Protein AF-A1U4Y5-F1 (afdb_monomer_lite)

Secondary structure (DSSP, 8-state):
---------HHHHHHHHHHHHTTS-SSHHHHHHHHHHHHHHHS-GGGG---S-SGGGSS----------

Radius of gyration: 25.97 Å; chains: 1; bounding box: 60×31×63 Å

Foldseek 3Di:
DDDDDDDDDPVVVVVQVVCCVVVVDVHSVRVVVVVVVVVVVVPPPCVVPPPPPPPPPPDDDDDDDDDDD

Sequence (69 aa):
MATRNIVLTDHQSQVVDHLVASGRYQNASEVLRAGLRMVEVRIPANVTGHSGDRDRFAHGHHAGVSFVL

InterPro domains:
  IPR010985 Ribbon-helix-helix [SSF47598] (1-42)
  IPR022789 Antitoxin ParD [PF03693] (5-41)
  IPR022789 Antitoxin ParD [TIGR02606] (3-40)
  IPR038296 Antitoxin ParD superfamily [G3DSA:6.10.10.120] (9-63)

Structure (mmCIF, N/CA/C/O backbone):
data_AF-A1U4Y5-F1
#
_entry.id   AF-A1U4Y5-F1
#
loop_
_atom_site.group_PDB
_atom_site.id
_atom_site.type_symbol
_atom_site.label_atom_id
_atom_site.label_alt_id
_atom_site.label_comp_id
_atom_site.label_asym_id
_atom_site.label_entity_id
_atom_site.label_seq_id
_atom_site.pdbx_PDB_ins_code
_atom_site.Cartn_x
_atom_site.Cartn_y
_atom_site.Cartn_z
_atom_site.occupancy
_atom_site.B_iso_or_equiv
_atom_site.auth_seq_id
_atom_site.auth_comp_id
_atom_site.auth_asym_id
_atom_site.auth_atom_id
_atom_site.pdbx_PDB_model_num
ATOM 1 N N . MET A 1 1 ? 15.915 3.910 11.673 1.00 70.94 1 MET A N 1
ATOM 2 C CA . MET A 1 1 ? 15.186 3.607 10.420 1.00 70.94 1 MET A CA 1
ATOM 3 C C . MET A 1 1 ? 14.959 4.923 9.691 1.00 70.94 1 MET A C 1
ATOM 5 O O . MET A 1 1 ? 14.649 5.891 10.370 1.00 70.94 1 MET A O 1
ATOM 9 N N . ALA A 1 2 ? 15.156 4.999 8.373 1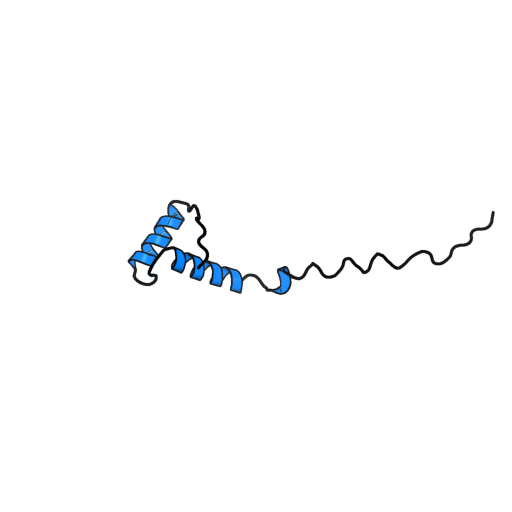.00 82.50 2 ALA A N 1
ATOM 10 C CA . ALA A 1 2 ? 14.821 6.209 7.618 1.00 82.50 2 ALA A CA 1
ATOM 11 C C . ALA A 1 2 ? 13.303 6.275 7.372 1.00 82.50 2 ALA A C 1
ATOM 13 O O . ALA A 1 2 ? 12.695 5.254 7.036 1.00 82.50 2 ALA A O 1
ATOM 14 N N . THR A 1 3 ? 12.710 7.460 7.527 1.00 87.06 3 THR A N 1
ATOM 15 C CA . THR A 1 3 ? 11.276 7.702 7.310 1.00 87.06 3 THR A CA 1
ATOM 16 C C . THR A 1 3 ? 11.088 8.550 6.057 1.00 87.06 3 THR A C 1
ATOM 18 O O . THR A 1 3 ? 11.733 9.585 5.899 1.00 87.06 3 THR A O 1
ATOM 21 N N . ARG A 1 4 ? 10.205 8.110 5.156 1.00 88.69 4 ARG A N 1
ATOM 22 C CA . ARG A 1 4 ? 9.831 8.819 3.926 1.00 88.69 4 ARG A CA 1
ATOM 23 C C . ARG A 1 4 ? 8.309 8.879 3.862 1.00 88.69 4 ARG A C 1
ATOM 25 O O . ARG A 1 4 ? 7.669 7.833 3.893 1.00 88.69 4 ARG A O 1
ATOM 32 N N . ASN A 1 5 ? 7.746 10.080 3.769 1.00 92.31 5 ASN A N 1
ATOM 33 C CA . ASN A 1 5 ? 6.310 10.248 3.570 1.00 92.31 5 ASN A CA 1
ATOM 34 C C . ASN A 1 5 ? 5.970 10.053 2.087 1.00 92.31 5 ASN A C 1
ATOM 36 O O . ASN A 1 5 ? 6.655 10.606 1.225 1.00 92.31 5 ASN A O 1
ATOM 40 N N . ILE A 1 6 ? 4.939 9.264 1.795 1.00 91.31 6 ILE A N 1
ATOM 41 C CA . ILE A 1 6 ? 4.514 8.941 0.430 1.00 91.31 6 ILE A CA 1
ATOM 42 C C . ILE A 1 6 ? 3.033 9.275 0.317 1.00 91.31 6 ILE A C 1
ATOM 44 O O . ILE A 1 6 ? 2.241 8.868 1.162 1.00 91.31 6 ILE A O 1
ATOM 48 N N . VAL A 1 7 ? 2.674 10.027 -0.720 1.00 96.12 7 VAL A N 1
ATOM 49 C CA . VAL A 1 7 ? 1.275 10.291 -1.056 1.00 96.12 7 VAL A CA 1
ATOM 50 C C . VAL A 1 7 ? 0.775 9.135 -1.911 1.00 96.12 7 VAL A C 1
ATOM 52 O O . VAL A 1 7 ? 1.409 8.784 -2.907 1.00 96.12 7 VAL A O 1
ATOM 55 N N . LEU A 1 8 ? -0.342 8.540 -1.503 1.00 96.19 8 LEU A N 1
ATOM 56 C CA . LEU A 1 8 ? -0.999 7.450 -2.211 1.00 96.19 8 LEU A CA 1
ATOM 57 C C . LEU A 1 8 ? -2.299 7.949 -2.837 1.00 96.19 8 LEU A C 1
ATOM 59 O O . LEU A 1 8 ? -2.937 8.865 -2.324 1.00 96.19 8 LEU A O 1
ATOM 63 N N . THR A 1 9 ? -2.690 7.323 -3.942 1.00 98.06 9 THR A N 1
ATOM 64 C CA . THR A 1 9 ? -4.054 7.458 -4.475 1.00 98.06 9 THR A CA 1
ATOM 65 C C . THR A 1 9 ? -5.056 6.748 -3.561 1.00 98.06 9 THR A C 1
ATOM 67 O O . THR A 1 9 ? -4.676 5.827 -2.833 1.00 98.06 9 THR A O 1
ATOM 70 N N . ASP A 1 10 ? -6.341 7.108 -3.642 1.00 97.69 10 ASP A N 1
ATOM 71 C CA . ASP A 1 10 ? -7.397 6.493 -2.820 1.00 97.69 10 ASP A CA 1
ATOM 72 C C . ASP A 1 10 ? -7.412 4.966 -2.941 1.00 97.69 10 ASP A C 1
ATOM 74 O O . ASP A 1 10 ? -7.450 4.245 -1.944 1.00 97.69 10 ASP A O 1
ATOM 78 N N . HIS A 1 11 ? -7.288 4.458 -4.169 1.00 97.69 11 HIS A N 1
ATOM 79 C CA . HIS A 1 11 ? -7.246 3.021 -4.419 1.00 97.69 11 HIS A CA 1
ATOM 80 C C . HIS A 1 11 ? -6.038 2.345 -3.750 1.00 97.69 11 HIS A C 1
ATOM 82 O O . HIS A 1 11 ? -6.175 1.291 -3.132 1.00 97.69 11 HIS A O 1
ATOM 88 N N . GLN A 1 12 ? -4.850 2.950 -3.830 1.00 97.25 12 GLN A N 1
ATOM 89 C CA . GLN A 1 12 ? -3.651 2.406 -3.185 1.00 97.25 12 GLN A CA 1
ATOM 90 C C . GLN A 1 12 ? -3.773 2.413 -1.659 1.00 97.25 12 GLN A C 1
ATOM 92 O O . GLN A 1 12 ? -3.337 1.452 -1.026 1.00 97.25 12 GLN A O 1
ATOM 97 N N . SER A 1 13 ? -4.383 3.453 -1.078 1.00 97.06 13 SER A N 1
ATOM 98 C CA . SER A 1 13 ?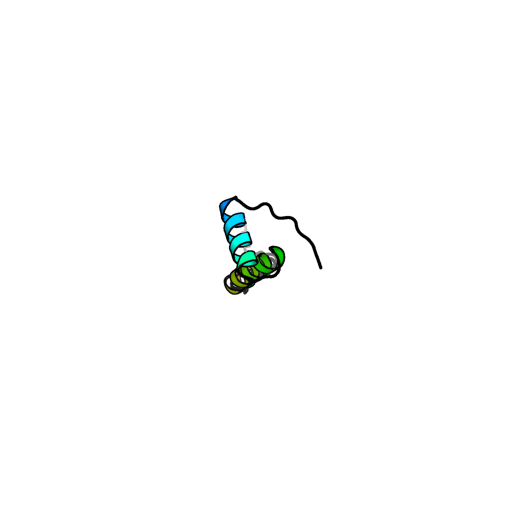 -4.657 3.493 0.362 1.00 97.06 13 SER A CA 1
ATOM 99 C C . SER A 1 13 ? -5.551 2.328 0.774 1.00 97.06 13 SER A C 1
ATOM 101 O O . SER A 1 13 ? -5.178 1.572 1.663 1.00 97.06 13 SER A O 1
ATOM 103 N N . GLN A 1 14 ? -6.654 2.092 0.055 1.00 97.62 14 GLN A N 1
ATOM 104 C CA . GLN A 1 14 ? -7.569 0.980 0.343 1.00 97.62 14 GLN A CA 1
ATOM 105 C C . GLN A 1 14 ? -6.872 -0.385 0.300 1.00 97.62 14 GLN A C 1
ATOM 107 O O . GLN A 1 14 ? -7.127 -1.245 1.143 1.00 97.62 14 GLN A O 1
ATOM 112 N N . VAL A 1 15 ? -5.971 -0.593 -0.665 1.00 96.81 15 VAL A N 1
ATOM 113 C CA . VAL A 1 15 ? -5.180 -1.829 -0.752 1.00 96.81 15 VAL A CA 1
ATOM 114 C C . VAL A 1 15 ? -4.267 -1.984 0.467 1.00 96.81 15 VAL A C 1
ATOM 116 O O . VAL A 1 15 ? -4.194 -3.072 1.040 1.00 96.81 15 VAL A O 1
ATOM 119 N N . VAL A 1 16 ? -3.580 -0.916 0.881 1.00 96.81 16 VAL A N 1
ATOM 120 C CA . VAL A 1 16 ? -2.714 -0.932 2.069 1.00 96.81 16 VAL A CA 1
ATOM 121 C C . VAL A 1 16 ? -3.532 -1.200 3.332 1.00 96.81 16 VAL A C 1
ATOM 123 O O . VAL A 1 16 ? -3.156 -2.073 4.113 1.00 96.81 16 VAL A O 1
ATOM 126 N N . ASP A 1 17 ? -4.665 -0.522 3.494 1.00 97.25 17 ASP A N 1
ATOM 127 C CA . ASP A 1 17 ? -5.552 -0.670 4.648 1.00 97.25 17 ASP A CA 1
ATOM 128 C C . ASP A 1 17 ? -6.086 -2.099 4.752 1.00 97.25 17 ASP A C 1
ATOM 130 O O . ASP A 1 17 ? -6.024 -2.703 5.820 1.00 97.25 17 ASP A O 1
ATOM 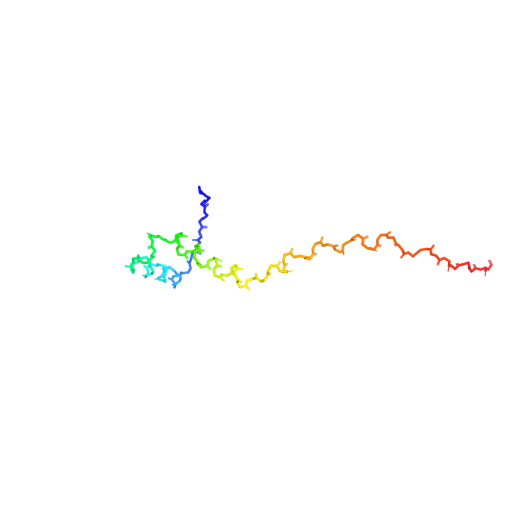134 N N . HIS A 1 18 ? -6.515 -2.695 3.637 1.00 97.38 18 HIS A N 1
ATOM 135 C CA . HIS A 1 18 ? -6.953 -4.090 3.602 1.00 97.38 18 HIS A CA 1
ATOM 136 C C . HIS A 1 18 ? -5.828 -5.061 4.001 1.00 97.38 18 HIS A C 1
ATOM 138 O O . HIS A 1 18 ? -6.048 -6.015 4.750 1.00 97.38 18 HIS A O 1
ATOM 144 N N . LEU A 1 19 ? -4.599 -4.823 3.534 1.00 96.44 19 LEU A N 1
ATOM 145 C CA . LEU A 1 19 ? -3.447 -5.664 3.864 1.00 96.44 19 LEU A CA 1
ATOM 146 C C . LEU A 1 19 ? -3.042 -5.558 5.339 1.00 96.44 19 LEU A C 1
ATOM 148 O O . LEU A 1 19 ? -2.676 -6.574 5.932 1.00 96.44 19 LEU A O 1
ATOM 152 N N . VAL A 1 20 ? -3.150 -4.377 5.945 1.00 97.06 20 VAL A N 1
ATOM 153 C CA . VAL A 1 20 ? -2.922 -4.196 7.386 1.00 97.06 20 VAL A CA 1
ATOM 154 C C . VAL A 1 20 ? -4.067 -4.809 8.197 1.00 97.06 20 VAL A C 1
ATOM 156 O O . VAL A 1 20 ? -3.816 -5.567 9.131 1.00 97.06 20 VAL A O 1
ATOM 159 N N . ALA A 1 21 ? -5.322 -4.578 7.799 1.00 97.12 21 ALA A N 1
ATOM 160 C CA . ALA A 1 21 ? -6.506 -5.136 8.455 1.00 97.12 21 ALA A CA 1
ATOM 161 C C . ALA A 1 21 ? -6.542 -6.672 8.418 1.00 97.12 21 ALA A C 1
ATOM 163 O O . ALA A 1 21 ? -7.048 -7.301 9.343 1.00 97.12 21 ALA A O 1
ATOM 164 N N . SER A 1 22 ? -5.955 -7.290 7.387 1.00 96.62 22 SER A N 1
ATOM 165 C CA . SER A 1 22 ? -5.803 -8.748 7.309 1.00 96.62 22 SER A CA 1
ATOM 166 C C . SER A 1 22 ? -4.854 -9.338 8.366 1.00 96.62 22 SER A C 1
ATOM 168 O O . SER A 1 22 ? -4.776 -10.557 8.503 1.00 96.62 22 SER A O 1
ATOM 170 N N . GLY A 1 23 ? -4.091 -8.502 9.079 1.00 95.06 23 GLY A N 1
ATOM 171 C CA . GLY A 1 23 ? -3.088 -8.922 10.061 1.00 95.06 23 GLY A CA 1
ATOM 172 C C . GLY A 1 23 ? -1.781 -9.436 9.449 1.00 95.06 23 GLY A C 1
ATOM 173 O O . GLY A 1 23 ? -0.851 -9.763 10.182 1.00 95.06 23 GLY A O 1
ATOM 174 N N . ARG A 1 24 ? -1.672 -9.491 8.113 1.00 94.19 24 ARG A N 1
ATOM 175 C CA . ARG A 1 24 ? -0.455 -9.934 7.413 1.00 94.19 24 ARG A CA 1
ATOM 176 C C . ARG A 1 24 ? 0.712 -8.956 7.560 1.00 94.19 24 ARG A C 1
ATOM 178 O O . ARG A 1 24 ? 1.862 -9.378 7.489 1.00 94.19 24 ARG A O 1
ATOM 185 N N . TYR A 1 25 ? 0.416 -7.672 7.731 1.00 97.12 25 TYR A N 1
ATOM 186 C CA . TYR A 1 25 ? 1.405 -6.612 7.903 1.00 97.12 25 TYR A CA 1
ATOM 187 C C . TYR A 1 25 ? 0.994 -5.718 9.064 1.00 97.12 25 TYR A C 1
ATOM 189 O O . TYR A 1 25 ? -0.183 -5.396 9.207 1.00 97.12 25 TYR A O 1
ATOM 197 N N . GLN A 1 26 ? 1.956 -5.278 9.872 1.00 94.62 26 GLN A N 1
ATOM 198 C CA . GLN A 1 26 ? 1.657 -4.469 11.055 1.00 94.62 26 GLN A CA 1
ATOM 199 C C . GLN A 1 26 ? 1.305 -3.022 10.705 1.00 94.62 26 GLN A C 1
ATOM 201 O O . GLN A 1 26 ? 0.645 -2.334 11.479 1.00 94.62 26 GLN A O 1
ATOM 206 N N . ASN A 1 27 ? 1.805 -2.519 9.575 1.00 94.00 27 ASN A N 1
ATOM 207 C CA . ASN A 1 27 ? 1.624 -1.133 9.162 1.00 94.00 27 ASN A CA 1
ATOM 208 C C .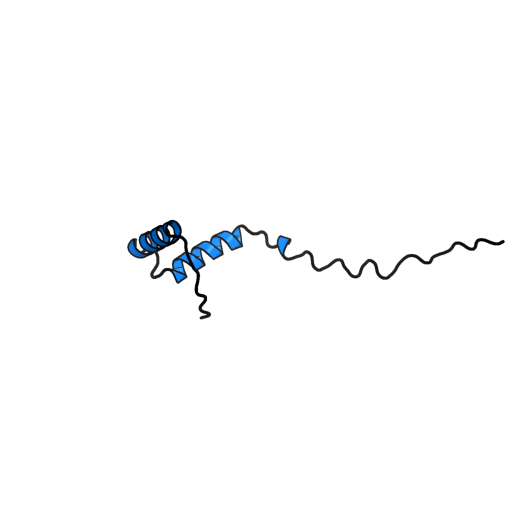 ASN A 1 27 ? 1.897 -0.941 7.666 1.00 94.00 27 ASN A C 1
ATOM 210 O O . ASN A 1 27 ? 2.533 -1.766 7.007 1.00 94.00 27 ASN A O 1
ATOM 214 N N . ALA A 1 28 ? 1.491 0.221 7.157 1.00 94.62 28 ALA A N 1
ATOM 215 C CA . ALA A 1 28 ? 1.715 0.628 5.775 1.00 94.62 28 ALA A CA 1
ATOM 216 C C . ALA A 1 28 ? 3.195 0.598 5.355 1.00 94.62 28 ALA A C 1
ATOM 218 O O . ALA A 1 28 ? 3.512 0.208 4.233 1.00 94.62 28 ALA A O 1
ATOM 219 N N . SER A 1 29 ? 4.125 0.969 6.244 1.00 94.56 29 SER A N 1
ATOM 220 C CA . SER A 1 29 ? 5.557 0.971 5.905 1.00 94.56 29 SER A CA 1
ATOM 221 C C . SER A 1 29 ? 6.085 -0.438 5.630 1.00 94.56 29 SER A C 1
ATOM 223 O O . SER A 1 29 ? 6.992 -0.609 4.817 1.00 94.56 29 SER A O 1
ATOM 225 N N . GLU A 1 30 ? 5.536 -1.454 6.289 1.00 95.19 30 GLU A N 1
ATOM 226 C CA . GLU A 1 30 ? 5.880 -2.850 6.044 1.00 95.19 30 GLU A CA 1
ATOM 227 C C . GLU A 1 30 ? 5.328 -3.340 4.701 1.00 95.19 30 GLU A C 1
ATOM 229 O O . GLU A 1 30 ? 6.079 -3.914 3.910 1.00 95.19 30 GLU A O 1
ATOM 234 N N . VAL A 1 31 ? 4.067 -3.008 4.396 1.00 96.12 31 VAL A N 1
ATOM 235 C CA . VAL A 1 31 ? 3.443 -3.293 3.093 1.00 96.12 31 VAL A CA 1
ATOM 236 C C . VAL A 1 31 ? 4.276 -2.693 1.958 1.00 96.12 31 VAL A C 1
ATOM 238 O O . VAL A 1 31 ? 4.623 -3.381 0.997 1.00 96.12 31 VAL A O 1
ATOM 241 N N . LEU A 1 32 ? 4.653 -1.418 2.088 1.00 94.56 32 LEU A N 1
ATOM 242 C CA . LEU A 1 32 ? 5.416 -0.703 1.069 1.00 94.56 32 LEU A CA 1
ATOM 243 C C . LEU A 1 32 ? 6.818 -1.291 0.886 1.00 94.56 32 LEU A C 1
ATOM 245 O O . LEU A 1 32 ? 7.261 -1.449 -0.247 1.00 94.56 32 LEU A O 1
ATOM 249 N N . ARG A 1 33 ? 7.510 -1.680 1.964 1.00 93.69 33 ARG A N 1
ATOM 250 C CA . ARG A 1 33 ? 8.819 -2.351 1.853 1.00 93.69 33 ARG A CA 1
ATOM 251 C C . ARG A 1 33 ? 8.716 -3.713 1.179 1.00 93.69 33 ARG A C 1
ATOM 253 O O . ARG A 1 33 ? 9.575 -4.034 0.362 1.00 93.69 33 ARG A O 1
ATOM 260 N N . ALA A 1 34 ? 7.687 -4.500 1.495 1.00 94.69 34 ALA A N 1
ATOM 261 C CA . ALA A 1 34 ? 7.446 -5.776 0.828 1.00 94.69 34 ALA A CA 1
ATOM 262 C C . ALA A 1 34 ? 7.189 -5.571 -0.675 1.00 94.69 34 ALA A C 1
ATOM 264 O O . ALA A 1 34 ? 7.804 -6.247 -1.499 1.00 94.69 34 ALA A O 1
ATOM 265 N N . GLY A 1 35 ? 6.368 -4.577 -1.031 1.00 93.56 35 GLY A N 1
ATOM 266 C CA . GLY A 1 35 ? 6.122 -4.192 -2.421 1.00 93.56 35 GLY A CA 1
ATOM 267 C C . GLY A 1 35 ? 7.391 -3.738 -3.150 1.00 93.56 35 GLY A C 1
ATOM 268 O O . GLY A 1 35 ? 7.676 -4.219 -4.244 1.00 93.56 35 GLY A O 1
ATOM 269 N N . LEU A 1 36 ? 8.199 -2.873 -2.527 1.00 93.75 36 LEU A N 1
ATOM 270 C CA . LEU A 1 36 ? 9.469 -2.410 -3.095 1.00 93.75 36 LEU A CA 1
ATOM 271 C C . LEU A 1 36 ? 10.454 -3.561 -3.312 1.00 93.75 36 LEU A C 1
ATOM 273 O O . LEU A 1 36 ? 11.067 -3.621 -4.372 1.00 93.75 36 LEU A O 1
ATOM 277 N N . ARG A 1 37 ? 10.551 -4.515 -2.376 1.00 92.19 37 ARG A N 1
ATOM 278 C CA . ARG A 1 37 ? 11.397 -5.707 -2.543 1.00 92.19 37 ARG A CA 1
ATOM 279 C C . ARG A 1 37 ? 10.988 -6.527 -3.770 1.00 92.19 37 ARG A C 1
ATOM 281 O O . ARG A 1 37 ? 11.850 -7.007 -4.495 1.00 92.19 37 ARG A O 1
ATOM 288 N N . MET A 1 38 ? 9.687 -6.682 -4.029 1.00 91.38 38 MET A N 1
ATOM 289 C CA . MET A 1 38 ? 9.203 -7.389 -5.225 1.00 91.38 38 MET A CA 1
ATOM 290 C C . MET A 1 38 ? 9.578 -6.656 -6.518 1.00 91.38 38 MET A C 1
ATOM 292 O O . MET A 1 38 ? 9.911 -7.297 -7.515 1.00 91.38 38 MET A O 1
ATOM 296 N N . VAL A 1 39 ? 9.529 -5.321 -6.506 1.00 91.25 39 VAL A N 1
ATOM 297 C CA . VAL A 1 39 ? 9.947 -4.494 -7.646 1.00 91.25 39 VAL A CA 1
ATOM 298 C C . VAL A 1 39 ? 11.457 -4.595 -7.861 1.00 91.25 39 VAL A C 1
ATOM 300 O O . VAL A 1 39 ? 11.882 -4.807 -8.991 1.00 91.25 39 VAL A O 1
ATOM 303 N N . GLU A 1 40 ? 12.253 -4.517 -6.796 1.00 87.94 40 GLU A N 1
ATOM 304 C CA . GLU A 1 40 ? 13.715 -4.620 -6.840 1.00 87.94 40 GLU A CA 1
ATOM 305 C C . GLU A 1 40 ? 14.181 -5.965 -7.407 1.00 87.94 40 GLU A C 1
ATOM 307 O O . GLU A 1 40 ? 15.025 -5.989 -8.293 1.00 87.94 40 GLU A O 1
ATOM 312 N N . VAL A 1 41 ? 13.557 -7.077 -7.000 1.00 85.00 41 VAL A N 1
ATOM 313 C CA . VAL A 1 41 ? 13.839 -8.409 -7.568 1.00 85.00 41 VAL A CA 1
ATOM 314 C C . VAL A 1 41 ? 13.554 -8.466 -9.074 1.00 85.00 41 VAL A C 1
ATOM 316 O O . VAL A 1 41 ? 14.211 -9.211 -9.800 1.00 85.00 41 VAL A O 1
ATOM 319 N N . ARG A 1 42 ? 12.579 -7.689 -9.563 1.00 81.31 42 ARG A N 1
ATOM 320 C CA . ARG A 1 42 ? 12.220 -7.653 -10.986 1.00 81.31 42 ARG A CA 1
ATOM 321 C C . ARG A 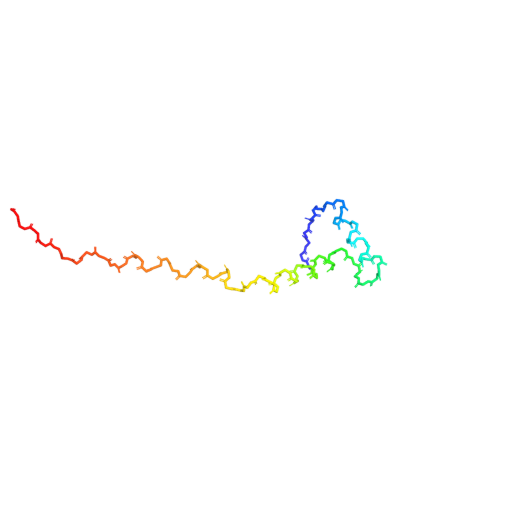1 42 ? 13.085 -6.696 -11.807 1.00 81.31 42 ARG A C 1
ATOM 323 O O . ARG A 1 42 ? 13.123 -6.845 -13.025 1.00 81.31 42 ARG A O 1
ATOM 330 N N . ILE A 1 43 ? 13.758 -5.731 -11.185 1.00 76.81 43 ILE A N 1
ATOM 331 C CA . ILE A 1 43 ? 14.685 -4.836 -11.881 1.00 76.81 43 ILE A CA 1
ATOM 332 C C . ILE A 1 43 ? 16.036 -5.561 -11.966 1.00 76.81 43 ILE A C 1
ATOM 334 O O . ILE A 1 43 ? 16.709 -5.710 -10.946 1.00 76.81 43 ILE A O 1
ATOM 338 N N . PRO A 1 44 ? 16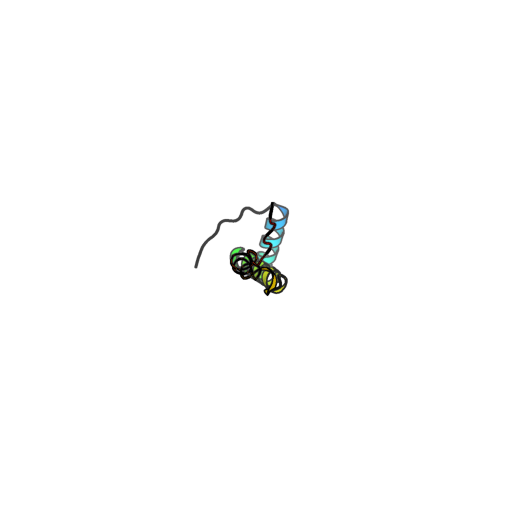.454 -6.050 -13.149 1.00 62.06 44 PRO A N 1
ATOM 339 C CA . PRO A 1 44 ? 17.722 -6.751 -13.260 1.00 62.06 44 PRO A CA 1
ATOM 340 C C . PRO A 1 44 ? 18.868 -5.805 -12.888 1.00 62.06 44 PRO A C 1
ATOM 342 O O . PRO A 1 44 ? 18.934 -4.666 -13.352 1.00 62.06 44 PRO A O 1
ATOM 345 N N . ALA A 1 45 ? 19.806 -6.304 -12.081 1.00 63.06 45 ALA A N 1
ATOM 346 C CA . ALA A 1 45 ? 20.964 -5.549 -11.595 1.00 63.06 45 ALA A CA 1
ATOM 347 C C . ALA A 1 45 ? 21.858 -4.974 -12.719 1.00 63.06 45 ALA A C 1
ATOM 349 O O . ALA A 1 45 ? 22.719 -4.137 -12.458 1.00 63.06 45 ALA A O 1
ATOM 350 N N . ASN A 1 46 ? 21.654 -5.396 -13.973 1.00 59.91 46 ASN A N 1
ATOM 351 C CA . ASN A 1 46 ? 22.396 -4.908 -15.134 1.00 59.91 46 ASN A CA 1
ATOM 352 C C . ASN A 1 46 ? 21.974 -3.502 -15.609 1.00 59.91 46 ASN A C 1
ATOM 354 O O . ASN A 1 46 ? 22.746 -2.866 -16.321 1.00 59.91 46 ASN A O 1
ATOM 358 N N . VAL A 1 47 ? 20.813 -2.975 -15.194 1.00 57.50 47 VAL A N 1
ATOM 359 C CA . VAL A 1 47 ? 20.363 -1.620 -15.587 1.00 57.50 47 VAL A CA 1
ATOM 360 C C . VAL A 1 47 ? 21.157 -0.527 -14.858 1.00 57.50 47 VAL A C 1
ATOM 362 O O . VAL A 1 47 ? 21.275 0.595 -15.345 1.00 57.50 47 VAL A O 1
ATOM 365 N N . THR A 1 48 ? 21.800 -0.858 -13.737 1.00 58.03 48 THR A N 1
ATOM 366 C CA . THR A 1 48 ? 22.617 0.083 -12.949 1.00 58.03 48 THR A CA 1
ATOM 367 C C . THR A 1 48 ? 24.066 0.193 -13.466 1.00 58.03 48 THR A C 1
ATOM 369 O O . THR A 1 48 ? 24.866 0.949 -12.921 1.00 58.03 48 THR A O 1
ATOM 372 N N . GLY A 1 49 ? 24.427 -0.543 -14.526 1.00 57.31 49 GLY A N 1
ATOM 373 C CA . GLY A 1 49 ? 25.810 -0.740 -14.982 1.00 57.31 49 GLY A CA 1
ATOM 374 C C . GLY A 1 49 ? 26.281 0.068 -16.199 1.00 57.31 49 GLY A C 1
ATOM 375 O O . GLY A 1 49 ? 27.329 -0.256 -16.745 1.00 57.31 49 GLY A O 1
ATOM 376 N N . HIS A 1 50 ? 25.574 1.107 -16.657 1.00 59.03 50 HIS A N 1
ATOM 377 C CA . HIS A 1 50 ? 25.985 1.868 -17.857 1.00 59.03 50 HIS A CA 1
ATOM 378 C C . HIS A 1 50 ? 26.965 3.033 -17.605 1.00 59.03 50 HIS A C 1
ATOM 380 O O . HIS A 1 50 ? 27.053 3.958 -18.409 1.00 59.03 50 HIS A O 1
ATOM 386 N N . SER A 1 51 ? 27.744 3.004 -16.519 1.00 56.94 51 SER A N 1
ATOM 387 C CA . SER A 1 51 ? 28.703 4.080 -16.199 1.00 56.94 51 SER A CA 1
ATOM 388 C C . SER A 1 51 ? 30.181 3.731 -16.452 1.00 56.94 51 SER A C 1
ATOM 390 O O . SER A 1 51 ? 31.054 4.400 -15.907 1.00 56.94 51 SER A O 1
ATOM 392 N N . GLY A 1 52 ? 30.480 2.705 -17.255 1.00 58.06 52 GLY A N 1
ATOM 393 C CA . GLY A 1 52 ? 31.853 2.205 -17.445 1.00 58.06 52 GLY A CA 1
ATOM 394 C C . GLY A 1 52 ? 32.539 2.496 -18.788 1.00 58.06 52 GLY A C 1
ATOM 395 O O . GLY A 1 52 ? 33.665 2.052 -18.968 1.00 58.06 52 GLY A O 1
ATOM 396 N N . ASP A 1 53 ? 31.908 3.195 -19.739 1.00 63.12 53 ASP A N 1
ATOM 397 C CA . ASP A 1 53 ? 32.444 3.329 -21.113 1.00 63.12 53 ASP A CA 1
ATOM 398 C C . ASP A 1 53 ? 32.480 4.803 -21.576 1.00 63.12 53 ASP A C 1
ATOM 400 O O . ASP A 1 53 ? 31.889 5.179 -22.584 1.00 63.12 53 ASP A O 1
ATOM 404 N N . ARG A 1 54 ? 33.123 5.685 -20.793 1.00 62.44 54 ARG A N 1
ATOM 405 C CA . ARG A 1 54 ? 33.433 7.070 -21.223 1.00 62.44 54 ARG A CA 1
ATOM 406 C C . ARG A 1 54 ? 34.918 7.337 -21.479 1.00 62.44 54 ARG A C 1
ATOM 408 O O . ARG A 1 54 ? 35.223 8.259 -22.226 1.00 62.44 54 ARG A O 1
ATOM 415 N N . ASP A 1 55 ? 35.828 6.508 -20.972 1.00 58.91 55 ASP A N 1
ATOM 416 C CA . ASP A 1 55 ? 37.276 6.730 -21.123 1.00 58.91 55 ASP A CA 1
ATOM 417 C C . ASP A 1 55 ? 37.888 6.164 -22.419 1.00 58.91 55 ASP A C 1
ATOM 419 O O . ASP A 1 55 ? 39.063 6.390 -22.698 1.00 58.91 55 ASP A O 1
ATOM 423 N N . ARG A 1 56 ? 37.118 5.464 -23.270 1.00 57.88 56 ARG A N 1
ATOM 424 C CA . ARG A 1 56 ? 37.664 4.862 -24.505 1.00 57.88 56 ARG A CA 1
ATOM 425 C C . ARG A 1 56 ? 37.862 5.863 -25.658 1.00 57.88 56 ARG A C 1
ATOM 427 O O . ARG A 1 56 ? 38.632 5.580 -26.567 1.00 57.88 56 ARG A O 1
ATOM 434 N N . PHE A 1 57 ? 37.238 7.045 -25.626 1.00 56.97 57 PHE A N 1
ATOM 435 C CA . PHE A 1 57 ? 37.273 8.000 -26.750 1.00 56.97 57 PHE A CA 1
ATOM 436 C C . PHE A 1 57 ? 38.330 9.113 -26.642 1.00 56.97 57 PHE A C 1
ATOM 438 O O . PHE A 1 57 ? 38.436 9.931 -27.551 1.00 56.97 57 PHE A O 1
ATOM 445 N N . ALA A 1 58 ? 39.133 9.161 -25.574 1.00 58.97 58 ALA A N 1
ATOM 446 C CA . ALA A 1 58 ? 40.137 10.219 -25.408 1.00 58.97 58 ALA A CA 1
ATOM 447 C C . ALA A 1 58 ? 41.491 9.913 -26.079 1.00 58.97 58 ALA A C 1
ATOM 449 O O . ALA A 1 58 ? 42.302 10.824 -26.260 1.00 58.97 58 ALA A O 1
ATOM 450 N N . HIS A 1 59 ? 41.759 8.662 -26.473 1.00 58.53 59 HIS A N 1
ATOM 451 C CA . HIS A 1 59 ? 43.043 8.255 -27.057 1.00 58.53 59 HIS A CA 1
ATOM 452 C C . HIS A 1 59 ? 42.853 7.449 -28.347 1.00 58.53 59 HIS A C 1
ATOM 454 O O . HIS A 1 59 ? 42.811 6.224 -28.332 1.00 58.53 59 HIS A O 1
ATOM 460 N N . GLY A 1 60 ? 42.783 8.150 -29.482 1.00 51.59 60 GLY A N 1
ATOM 461 C CA . GLY A 1 60 ? 42.968 7.534 -30.796 1.00 51.59 60 GLY A CA 1
ATOM 462 C C . GLY A 1 60 ? 42.293 8.289 -31.933 1.00 51.59 60 GLY A C 1
ATOM 463 O O . GLY A 1 60 ? 41.143 8.005 -32.227 1.00 51.59 60 GLY A O 1
ATOM 464 N N . HIS A 1 61 ? 43.008 9.229 -32.562 1.00 50.16 61 HIS A N 1
ATOM 465 C CA . HIS A 1 61 ? 43.118 9.393 -34.026 1.00 50.16 61 HIS A CA 1
ATOM 466 C C . HIS A 1 61 ? 43.810 10.729 -34.361 1.00 50.16 61 HIS A C 1
ATOM 468 O O . HIS A 1 61 ? 43.189 11.709 -34.752 1.00 50.16 61 HIS A O 1
ATOM 474 N N . HIS A 1 62 ? 45.138 10.756 -34.238 1.00 44.03 62 HIS A N 1
ATOM 475 C CA . HIS A 1 62 ? 45.964 11.626 -35.080 1.00 44.03 62 HIS A CA 1
ATOM 476 C C . HIS A 1 62 ? 47.188 10.835 -35.551 1.00 44.03 62 HIS A C 1
ATOM 478 O O . HIS A 1 62 ? 48.335 11.161 -35.258 1.00 44.03 62 HIS A O 1
ATOM 484 N N . ALA A 1 63 ? 46.917 9.721 -36.235 1.00 53.44 63 ALA A N 1
ATOM 485 C CA . ALA A 1 63 ? 47.909 9.016 -37.026 1.00 53.44 63 ALA A CA 1
ATOM 486 C C . ALA A 1 63 ? 47.682 9.376 -38.500 1.00 53.44 63 ALA A C 1
ATOM 488 O O . ALA A 1 63 ? 46.705 8.944 -39.101 1.00 53.44 63 ALA A O 1
ATOM 489 N N . GLY A 1 64 ? 48.595 10.195 -39.023 1.00 53.91 64 GLY A N 1
ATOM 490 C CA . GLY A 1 64 ? 49.061 10.188 -40.408 1.00 53.91 64 GLY A CA 1
ATOM 491 C C . GLY A 1 64 ? 48.054 10.476 -41.518 1.00 53.91 64 GLY A C 1
ATOM 492 O O . GLY A 1 64 ? 47.455 9.553 -42.046 1.00 53.91 64 GLY A O 1
ATOM 493 N N . VAL A 1 65 ? 48.051 11.716 -42.011 1.00 50.97 65 VAL A N 1
ATOM 494 C CA . VAL A 1 65 ? 48.183 11.972 -43.455 1.00 50.97 65 VAL A CA 1
ATOM 495 C C . VAL A 1 65 ? 48.943 13.280 -43.669 1.00 50.97 65 VAL A C 1
ATOM 497 O O . VAL A 1 65 ? 48.434 14.375 -43.450 1.00 50.97 65 VAL A O 1
ATOM 500 N N . SER A 1 66 ? 50.197 13.150 -44.091 1.00 50.22 66 SER A N 1
ATOM 501 C CA . SER A 1 66 ? 50.921 14.203 -44.793 1.00 50.22 66 SER A CA 1
ATOM 502 C C . SER A 1 66 ? 50.255 14.386 -46.158 1.00 50.22 66 SER A C 1
ATOM 504 O O . SER A 1 66 ? 50.264 13.455 -46.961 1.00 50.22 66 SER A O 1
ATOM 506 N N . PHE A 1 67 ? 49.683 15.556 -46.434 1.00 47.28 67 PHE A N 1
ATOM 507 C CA . PHE A 1 67 ? 49.384 15.968 -47.804 1.00 47.28 67 PHE A CA 1
ATOM 508 C C . PHE A 1 67 ? 50.249 17.183 -48.127 1.00 47.28 67 PHE A C 1
ATOM 510 O O . PHE A 1 67 ? 50.142 18.230 -47.493 1.00 47.28 67 PHE A O 1
ATOM 517 N N . VAL A 1 68 ? 51.170 16.963 -49.061 1.00 45.72 68 VAL A N 1
ATOM 518 C CA . VAL A 1 68 ? 52.033 17.960 -49.691 1.00 45.72 68 VAL A CA 1
ATOM 519 C C . VAL A 1 68 ? 51.189 18.780 -50.665 1.00 45.72 68 VAL A C 1
ATOM 521 O O . VAL A 1 68 ? 50.510 18.196 -51.508 1.00 45.72 68 VAL A O 1
ATOM 524 N N . LEU A 1 69 ? 51.285 20.106 -50.573 1.00 56.62 69 LEU A N 1
ATOM 525 C CA . LEU A 1 69 ? 51.088 21.060 -51.668 1.00 56.62 69 LEU A CA 1
ATOM 526 C C . LEU A 1 69 ? 52.101 22.193 -51.498 1.00 56.62 69 LEU A C 1
ATOM 528 O O . LEU A 1 69 ? 52.229 22.678 -50.351 1.00 56.62 69 LEU A O 1
#

Organism: Marinobacter nauticus (strain ATCC 700491 / DSM 11845 / VT8) (NCBI:txid351348)

pLDDT: mean 78.99, std 18.83, range [44.03, 98.06]